Protein AF-A0A538K920-F1 (afdb_monomer_lite)

Foldseek 3Di:
DPPVCPPCVPVVVVVVCCCVVVVVVVQVVLLVVLVVLVCVLLVVPPPVVVVVVVCCQQAPWDQDPPRDIDGHNPDDPPDWPCVPDPDPADALLDQDAPAAGSCQVVVCVPVVDGAHCDNPRNPPDHPDDGPDPDRDDHHHPAWDDRPNDTDSHDDRDGHDD

Radius of gyration: 25.58 Å; chains: 1; bounding box: 61×37×79 Å

Sequence (161 aa):
MAAGNRGLPSLSRVLRAAPSALKPAYPASRELIPFMQLLGLYRSSAVIGTLTNVGAVLNGKMVGPQGKIIGRAGGAAYLSNESIAGFVKKLPTNRSNAYPKADALDDIKRGGFLKSYDCRHTGNRALVPPIGSGVPPCVVQGPWEFNGVTAYYPRLQLAPP

Secondary structure (DSSP, 8-state):
--HHHHH-HHHHHHHHHHHHHHHHHHHHHHHHHHHHHHHHHTIIIIIIHHHHHHHHHHH-EEE-GGG-EEE---------GGGTS--SS--TT----SS--TTHHHHHHHHSSPPBS--GGGGS--SSPPPSS-PPP--B---EEETTEEESS----PPP-

pLDDT: mean 79.67, std 10.55, range [49.75, 93.5]

Structure (mmCIF, N/CA/C/O backbone):
data_AF-A0A538K920-F1
#
_entry.id   AF-A0A538K920-F1
#
loop_
_atom_site.group_PDB
_atom_site.id
_atom_site.type_symbol
_atom_site.label_atom_id
_atom_site.label_alt_id
_atom_site.label_comp_id
_atom_site.label_asym_id
_atom_site.label_entity_id
_atom_site.label_seq_id
_atom_site.pdbx_PDB_ins_code
_atom_site.Cartn_x
_atom_site.Cartn_y
_atom_site.Cartn_z
_atom_site.occupancy
_atom_site.B_iso_or_equiv
_atom_site.auth_seq_id
_atom_site.auth_comp_id
_atom_site.auth_asym_id
_atom_site.auth_atom_id
_atom_site.pdbx_PDB_model_num
ATOM 1 N N . MET A 1 1 ? -24.053 -5.314 51.164 1.00 49.75 1 MET A N 1
ATOM 2 C CA . MET A 1 1 ? -23.557 -4.333 50.164 1.00 49.75 1 MET A CA 1
ATOM 3 C C . MET A 1 1 ? -23.659 -2.863 50.635 1.00 49.75 1 MET A C 1
ATOM 5 O O . MET A 1 1 ? -23.874 -1.980 49.818 1.00 49.75 1 MET A O 1
ATOM 9 N N . ALA A 1 2 ? -23.480 -2.547 51.928 1.00 54.38 2 ALA A N 1
ATOM 10 C CA . ALA A 1 2 ? -23.701 -1.178 52.438 1.00 54.38 2 ALA A CA 1
ATOM 11 C C . ALA A 1 2 ? -22.416 -0.337 52.625 1.00 54.38 2 ALA A C 1
A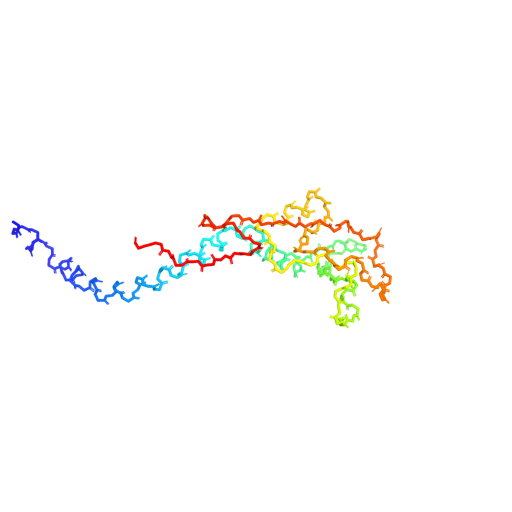TOM 13 O O . ALA A 1 2 ? -22.484 0.890 52.596 1.00 54.38 2 ALA A O 1
ATOM 14 N N . ALA A 1 3 ? -21.246 -0.972 52.776 1.00 49.78 3 ALA A N 1
ATOM 15 C CA . ALA A 1 3 ? -19.988 -0.275 53.070 1.00 49.78 3 ALA A CA 1
ATOM 16 C C . ALA A 1 3 ? -19.425 0.512 51.866 1.00 49.78 3 ALA A C 1
ATOM 18 O O . ALA A 1 3 ? -18.984 1.649 52.023 1.00 49.78 3 ALA A O 1
ATOM 19 N N . GLY A 1 4 ? -19.528 -0.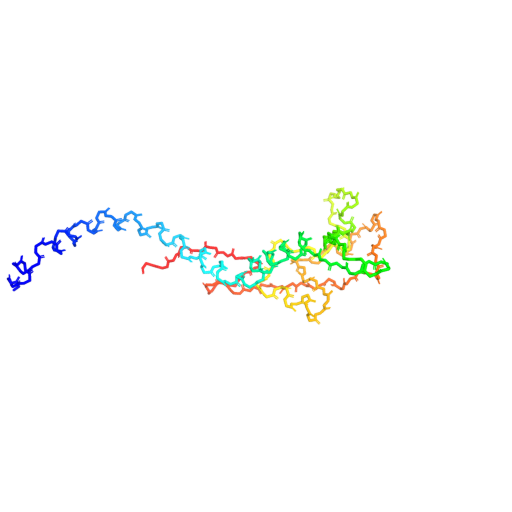032 50.647 1.00 55.22 4 GLY A N 1
ATOM 20 C CA . GLY A 1 4 ? -19.052 0.638 49.426 1.00 55.22 4 GLY A CA 1
ATOM 21 C C . GLY A 1 4 ? -19.835 1.906 49.056 1.00 55.22 4 GLY A C 1
ATOM 22 O O . GLY A 1 4 ? -19.256 2.857 48.539 1.00 55.22 4 GLY A O 1
ATOM 23 N N . ASN A 1 5 ? -21.130 1.971 49.390 1.00 56.94 5 ASN A N 1
ATOM 24 C CA . ASN A 1 5 ? -21.976 3.135 49.094 1.00 56.94 5 ASN A CA 1
ATOM 25 C C . ASN A 1 5 ? -21.708 4.341 50.009 1.00 56.94 5 ASN A C 1
ATOM 27 O O . ASN A 1 5 ? -21.977 5.469 49.600 1.00 56.94 5 ASN A O 1
ATOM 31 N N . ARG A 1 6 ? -21.184 4.126 51.226 1.00 58.94 6 ARG A N 1
ATOM 32 C CA . ARG A 1 6 ? -20.867 5.209 52.177 1.00 58.94 6 ARG A CA 1
ATOM 33 C C . ARG A 1 6 ? -19.414 5.681 52.104 1.00 58.94 6 ARG A C 1
ATOM 35 O O . ARG A 1 6 ? -19.172 6.853 52.354 1.00 58.94 6 ARG A O 1
ATOM 42 N N . GLY A 1 7 ? -18.470 4.810 51.740 1.00 60.41 7 GLY A N 1
ATOM 43 C CA . GLY A 1 7 ? -17.040 5.150 51.732 1.00 60.41 7 GLY A CA 1
ATOM 44 C C . GLY A 1 7 ? -16.575 5.997 50.541 1.00 60.41 7 GLY A C 1
ATOM 45 O O . GLY A 1 7 ? -15.593 6.721 50.665 1.00 60.41 7 GLY A O 1
ATOM 46 N N . LEU A 1 8 ? -17.257 5.926 49.388 1.00 59.09 8 LEU A N 1
ATOM 47 C CA . LEU A 1 8 ? -16.803 6.557 48.135 1.00 59.09 8 LEU A CA 1
ATOM 48 C C . LEU A 1 8 ? -17.969 7.161 47.309 1.00 59.09 8 LEU A C 1
ATOM 50 O O . LEU A 1 8 ? -18.231 6.741 46.176 1.00 59.09 8 LEU A O 1
ATOM 54 N N . PRO A 1 9 ? -18.697 8.168 47.832 1.00 62.09 9 PRO A N 1
ATOM 55 C CA . PRO A 1 9 ? -19.838 8.787 47.142 1.00 62.09 9 PRO A CA 1
ATOM 56 C C . PRO A 1 9 ? -19.460 9.563 45.864 1.00 62.09 9 PRO A C 1
ATOM 58 O O . PRO A 1 9 ? -20.321 9.857 45.032 1.00 62.09 9 PRO A O 1
ATOM 61 N N . SER A 1 10 ? -18.188 9.924 45.689 1.00 62.09 10 SER A N 1
ATOM 62 C CA . SER A 1 10 ? -17.658 10.491 44.442 1.00 62.09 10 SER A CA 1
ATOM 63 C C . SER A 1 10 ? -17.515 9.419 43.361 1.00 62.09 10 SER A C 1
ATOM 65 O O . SER A 1 10 ? -17.985 9.610 42.242 1.00 62.09 10 SER A O 1
ATOM 67 N N . LEU A 1 11 ? -16.969 8.252 43.710 1.00 68.62 11 LEU A N 1
ATOM 68 C CA . LEU A 1 11 ? -16.807 7.129 42.789 1.00 68.62 11 LEU A CA 1
ATOM 69 C C . LEU A 1 11 ? -18.167 6.578 42.335 1.00 68.62 11 LEU A C 1
ATOM 71 O O . LEU A 1 11 ? -18.349 6.280 41.161 1.00 68.62 11 LEU A O 1
ATOM 75 N N . SER A 1 12 ? -19.164 6.531 43.228 1.00 72.75 12 SER A N 1
ATOM 76 C CA . SER A 1 12 ? -20.528 6.110 42.867 1.00 72.75 12 SER A CA 1
ATOM 77 C C . SER A 1 12 ? -21.266 7.113 41.972 1.00 72.75 12 SER A C 1
ATOM 79 O O . SER A 1 12 ? -22.190 6.720 41.258 1.00 72.75 12 SER A O 1
ATOM 81 N N . ARG A 1 13 ? -20.880 8.399 41.983 1.00 72.31 13 ARG A N 1
ATOM 82 C CA . ARG A 1 13 ? -21.355 9.405 41.018 1.00 72.31 13 ARG A CA 1
ATOM 83 C C . ARG A 1 13 ? -20.676 9.239 39.662 1.00 72.31 13 ARG A C 1
ATOM 85 O O . ARG A 1 13 ? -21.370 9.238 38.653 1.00 72.31 13 ARG A O 1
ATOM 92 N N . VAL A 1 14 ? -19.361 9.014 39.642 1.00 74.31 14 VAL A N 1
ATOM 93 C CA . VAL A 1 14 ? -18.607 8.730 38.409 1.00 74.31 14 VAL A CA 1
ATOM 94 C C . VAL A 1 14 ? -19.120 7.454 37.741 1.00 74.31 14 VAL A C 1
ATOM 96 O O . VAL A 1 14 ? -19.450 7.477 36.562 1.00 74.31 14 VAL A O 1
ATOM 99 N N . LEU A 1 15 ? -19.294 6.366 38.495 1.00 79.25 15 LEU A N 1
ATOM 100 C CA . LEU A 1 15 ? -19.829 5.103 37.978 1.00 79.25 15 LEU A CA 1
ATOM 101 C C . LEU A 1 15 ? -21.287 5.215 37.509 1.00 79.25 15 LEU A C 1
ATOM 103 O O . LEU A 1 15 ? -21.667 4.531 36.567 1.00 79.25 15 LEU A O 1
ATOM 107 N N . ARG A 1 16 ? -22.103 6.092 38.114 1.00 78.25 16 ARG A N 1
ATOM 108 C CA . ARG A 1 16 ? -23.467 6.381 37.630 1.00 78.25 16 ARG A CA 1
ATOM 109 C C . ARG A 1 16 ? -23.492 7.235 36.364 1.00 78.25 16 ARG A C 1
ATOM 111 O O . ARG A 1 16 ? -24.408 7.073 35.567 1.00 78.25 16 ARG A O 1
ATOM 118 N N . ALA A 1 17 ? -22.515 8.120 36.179 1.00 77.56 17 ALA A N 1
ATOM 119 C CA . ALA A 1 17 ? -22.372 8.953 34.982 1.00 77.56 17 ALA A CA 1
ATOM 120 C C . ALA A 1 17 ? -21.620 8.242 33.838 1.00 77.56 17 ALA A C 1
ATOM 122 O O . ALA A 1 17 ? -21.725 8.633 32.675 1.00 77.56 17 ALA A O 1
ATOM 123 N N . ALA A 1 18 ? -20.880 7.175 34.143 1.00 75.62 18 ALA A N 1
ATOM 124 C CA . ALA A 1 18 ? -20.112 6.414 33.166 1.00 75.62 18 ALA A CA 1
ATOM 125 C C . ALA A 1 18 ? -20.965 5.857 32.006 1.00 75.62 18 ALA A C 1
ATOM 127 O O . ALA A 1 18 ? -20.545 6.011 30.863 1.00 75.62 18 ALA A O 1
ATOM 128 N N . PRO A 1 19 ? -22.175 5.293 32.206 1.00 76.12 19 PRO A N 1
ATOM 129 C CA . PRO A 1 19 ? -22.980 4.772 31.105 1.00 76.12 19 PRO A CA 1
ATOM 130 C C . PRO A 1 19 ? -23.388 5.850 30.098 1.00 76.12 19 PRO A C 1
ATOM 132 O O . PRO A 1 19 ? -23.405 5.568 28.907 1.00 76.12 19 PRO A O 1
ATOM 135 N N . SER A 1 20 ? -23.701 7.076 30.532 1.00 76.19 20 SER A N 1
ATOM 136 C CA . SER A 1 20 ? -24.104 8.154 29.615 1.00 76.19 20 SER A CA 1
ATOM 137 C C . SER A 1 20 ? -22.945 8.678 28.769 1.00 76.19 20 SER A C 1
ATOM 139 O O . SER A 1 20 ? -23.168 9.079 27.633 1.00 76.19 20 SER A O 1
ATOM 141 N N . ALA A 1 21 ? -21.718 8.636 29.293 1.00 74.38 21 ALA A N 1
ATOM 142 C CA . ALA A 1 21 ? -20.521 9.027 28.550 1.00 74.38 21 ALA A CA 1
ATOM 143 C C . ALA A 1 21 ? -19.971 7.884 27.673 1.00 74.38 21 ALA A C 1
ATOM 145 O O . ALA A 1 21 ? -19.551 8.112 26.542 1.00 74.38 21 ALA A O 1
ATOM 146 N N . LEU A 1 22 ? -20.004 6.642 28.167 1.00 77.50 22 LEU A N 1
ATOM 147 C CA . LEU A 1 22 ? -19.408 5.484 27.493 1.00 77.50 22 LEU A CA 1
ATOM 148 C C . LEU A 1 22 ? -20.316 4.867 26.425 1.00 77.50 22 LEU A C 1
ATOM 150 O O . LEU A 1 22 ? -19.803 4.390 25.417 1.00 77.50 22 LEU A O 1
ATOM 154 N N . LYS A 1 23 ? -21.647 4.899 26.591 1.00 80.44 23 LYS A N 1
ATOM 155 C CA . LYS A 1 23 ? -22.591 4.380 25.581 1.00 80.44 23 LYS A CA 1
ATOM 156 C C . LYS A 1 23 ? -22.395 4.998 24.187 1.00 80.44 23 LYS A C 1
ATOM 158 O O . LYS A 1 23 ? -22.347 4.225 23.235 1.00 80.44 23 LYS A O 1
ATOM 163 N N . PRO A 1 24 ? -22.257 6.330 24.029 1.00 80.94 24 PRO A N 1
ATOM 164 C CA . PRO A 1 24 ? -21.984 6.926 22.720 1.00 80.94 24 PRO A CA 1
ATOM 165 C C . PRO A 1 24 ? -20.513 6.806 22.289 1.00 80.94 24 PRO A C 1
ATOM 167 O O . PRO A 1 24 ? -20.237 6.750 21.096 1.00 80.94 24 PRO A O 1
ATOM 170 N N . ALA A 1 25 ? -19.562 6.724 23.226 1.00 82.06 25 ALA A N 1
ATOM 171 C CA . ALA A 1 25 ? -18.139 6.567 22.899 1.00 82.06 25 ALA A CA 1
ATOM 172 C C . ALA A 1 25 ? -17.782 5.154 22.399 1.00 82.06 25 ALA A C 1
ATOM 174 O O . ALA A 1 25 ? -16.824 4.977 21.645 1.00 82.06 25 ALA A O 1
ATOM 175 N N . TYR A 1 26 ? -18.549 4.145 22.813 1.00 84.44 26 TYR A N 1
ATOM 176 C CA . TYR A 1 26 ? -18.348 2.749 22.442 1.00 84.44 26 TYR A CA 1
ATOM 177 C C . TYR A 1 26 ? -18.418 2.483 20.924 1.00 84.44 26 TYR A C 1
ATOM 179 O O . TYR A 1 26 ? -17.452 1.921 20.404 1.00 84.44 26 TYR A O 1
ATOM 187 N N . PRO A 1 27 ? -19.458 2.899 20.165 1.00 84.81 27 PRO A N 1
ATOM 188 C CA . PRO A 1 27 ? -19.473 2.710 18.712 1.00 84.81 27 PRO A CA 1
ATOM 189 C C . PRO A 1 27 ? -18.307 3.430 18.019 1.00 84.81 27 PRO A C 1
ATOM 191 O O . PRO A 1 27 ? -17.644 2.830 17.179 1.00 84.81 27 PRO A O 1
ATOM 194 N N . ALA A 1 28 ? -17.976 4.654 18.444 1.00 85.00 28 ALA A N 1
ATOM 195 C CA . ALA A 1 28 ? -16.841 5.395 17.892 1.00 85.00 28 ALA A CA 1
ATOM 196 C C . ALA A 1 28 ? -15.502 4.678 18.143 1.00 85.00 28 ALA A C 1
ATOM 198 O O . ALA A 1 28 ? -14.644 4.603 17.267 1.00 85.00 28 ALA A O 1
ATOM 199 N N . SER A 1 29 ? -15.333 4.084 19.326 1.00 84.69 29 SER A N 1
ATOM 200 C CA . SER A 1 29 ? -14.138 3.304 19.660 1.00 84.69 29 SER A CA 1
ATOM 201 C C . SER A 1 29 ? -14.033 2.038 18.806 1.00 84.69 29 SER A C 1
ATOM 203 O O . SER A 1 29 ? -12.944 1.699 18.350 1.00 84.69 29 SER A O 1
ATOM 205 N N . ARG A 1 30 ? -15.155 1.367 18.518 1.00 90.06 30 ARG A N 1
ATOM 206 C CA . ARG A 1 30 ? -15.184 0.167 17.664 1.00 90.06 30 ARG A CA 1
ATOM 207 C C . ARG A 1 30 ? -14.796 0.437 16.213 1.00 90.06 30 ARG A C 1
ATOM 209 O O . ARG A 1 30 ? -14.263 -0.461 15.563 1.00 90.06 30 ARG A O 1
ATOM 216 N N . GLU A 1 31 ? -15.035 1.647 15.722 1.00 87.94 31 GLU A N 1
ATOM 217 C CA . GLU A 1 31 ? -14.563 2.102 14.409 1.00 87.94 31 GLU A CA 1
ATOM 218 C C . GLU A 1 31 ? -13.096 2.548 14.444 1.00 87.94 31 GLU A C 1
ATOM 220 O O . GLU A 1 31 ? -12.342 2.297 13.502 1.00 87.94 31 GLU A O 1
ATOM 225 N N . LEU A 1 32 ? -12.660 3.167 15.544 1.00 89.00 32 LEU A N 1
ATOM 226 C CA . LEU A 1 32 ? -11.302 3.693 15.676 1.00 89.00 32 LEU A CA 1
ATOM 227 C C . LEU A 1 32 ? -10.246 2.596 15.891 1.00 89.00 32 LEU A C 1
ATOM 229 O O . LEU A 1 32 ? -9.130 2.717 15.389 1.00 89.00 32 LEU A O 1
ATOM 233 N N . ILE A 1 33 ? -10.578 1.517 16.606 1.00 90.00 33 ILE A N 1
ATOM 234 C CA . ILE A 1 33 ? -9.662 0.393 16.875 1.00 90.00 33 ILE A CA 1
ATOM 235 C C . ILE A 1 33 ? -9.010 -0.169 15.594 1.00 90.00 33 ILE A C 1
ATOM 237 O O . ILE A 1 33 ? -7.777 -0.170 15.532 1.00 90.00 33 ILE A O 1
ATOM 241 N N . PRO A 1 34 ? -9.758 -0.615 14.562 1.00 89.44 34 PRO A N 1
ATOM 242 C CA . PRO A 1 34 ? -9.155 -1.179 13.353 1.00 89.44 34 PRO A CA 1
ATOM 243 C C . PRO A 1 34 ? -8.315 -0.146 12.590 1.00 89.44 34 PRO A C 1
ATOM 245 O O . PRO A 1 34 ? -7.292 -0.494 12.005 1.00 89.44 34 PRO A O 1
ATOM 248 N N . PHE A 1 35 ? -8.683 1.136 12.638 1.00 88.25 35 PHE A N 1
ATOM 249 C CA . PHE A 1 35 ? -7.880 2.201 12.042 1.00 88.25 35 PHE A CA 1
ATOM 250 C C . PHE A 1 35 ? -6.526 2.360 12.749 1.00 88.25 35 PHE A C 1
ATOM 252 O O . PHE A 1 35 ? -5.482 2.397 12.099 1.00 88.25 35 PHE A O 1
ATOM 259 N N . MET A 1 36 ? -6.522 2.381 14.084 1.00 88.94 36 MET A N 1
ATOM 260 C CA . MET A 1 36 ? -5.292 2.472 14.877 1.00 88.94 36 MET A CA 1
ATOM 261 C C . MET A 1 36 ? -4.409 1.228 14.724 1.00 88.94 36 MET A C 1
ATOM 263 O O . MET A 1 36 ? -3.187 1.351 14.657 1.00 88.94 36 MET A O 1
ATOM 267 N N . GLN A 1 37 ? -5.008 0.039 14.612 1.00 88.88 37 GLN A N 1
ATOM 268 C CA . GLN A 1 37 ? -4.288 -1.202 14.306 1.00 88.88 37 GLN A CA 1
ATOM 269 C C . GLN A 1 37 ? -3.620 -1.139 12.930 1.00 88.88 37 GLN A C 1
ATOM 271 O O . GLN A 1 37 ? -2.448 -1.494 12.799 1.00 88.88 37 GLN A O 1
ATOM 276 N N . LEU A 1 38 ? -4.328 -0.627 11.917 1.00 87.81 38 LEU A N 1
ATOM 277 C CA . LEU A 1 38 ? -3.769 -0.438 10.583 1.00 87.81 38 LEU A CA 1
ATOM 278 C C . LEU A 1 38 ? -2.600 0.556 10.606 1.00 87.81 38 LEU A C 1
ATOM 280 O O . LEU A 1 38 ? -1.529 0.256 10.085 1.00 87.81 38 LEU A O 1
ATOM 284 N N . LEU A 1 39 ? -2.760 1.709 11.262 1.00 86.25 39 LEU A N 1
ATOM 285 C CA . LEU A 1 39 ? -1.672 2.679 11.429 1.00 86.25 39 LEU A CA 1
ATOM 286 C C . LEU A 1 39 ? -0.465 2.080 12.161 1.00 86.25 39 LEU A C 1
ATOM 288 O O . LEU A 1 39 ? 0.674 2.379 11.807 1.00 86.25 39 LEU A O 1
ATOM 292 N N . GLY A 1 40 ? -0.705 1.213 13.147 1.00 85.50 40 GLY A N 1
ATOM 293 C CA . GLY A 1 40 ? 0.340 0.470 13.844 1.00 85.50 40 GLY A CA 1
ATOM 294 C C . GLY A 1 40 ? 1.187 -0.385 12.899 1.00 85.50 40 GLY A C 1
ATOM 295 O O . GLY A 1 40 ? 2.412 -0.371 13.009 1.00 85.50 40 GLY A O 1
ATOM 296 N N . LEU A 1 41 ? 0.557 -1.055 11.929 1.00 85.50 41 LEU A N 1
ATOM 297 C CA . LEU A 1 41 ? 1.255 -1.866 10.924 1.00 85.50 41 LEU A CA 1
ATOM 298 C C . LEU A 1 41 ? 2.093 -1.013 9.962 1.00 85.50 41 LEU A C 1
ATOM 300 O O . LEU A 1 41 ? 3.225 -1.371 9.653 1.00 85.50 41 LEU A O 1
ATOM 304 N N . TYR A 1 42 ? 1.580 0.141 9.530 1.00 83.50 42 TYR A N 1
ATOM 305 C CA . TYR A 1 42 ? 2.285 1.055 8.616 1.00 83.50 42 TYR A CA 1
ATOM 306 C C . TYR A 1 42 ? 3.239 2.036 9.315 1.00 83.50 42 TYR A C 1
ATOM 308 O O . TYR A 1 42 ? 3.826 2.908 8.665 1.00 83.50 42 TYR A O 1
ATOM 316 N N . ARG A 1 43 ? 3.409 1.928 10.639 1.00 79.50 43 ARG A N 1
ATOM 317 C CA . ARG A 1 43 ? 4.173 2.890 11.443 1.00 79.50 43 ARG A CA 1
ATOM 318 C C . ARG A 1 43 ? 5.601 3.068 10.932 1.00 79.50 43 ARG A C 1
ATOM 320 O O . ARG A 1 43 ? 6.058 4.199 10.790 1.00 79.50 43 ARG A O 1
ATOM 327 N N . SER A 1 44 ? 6.308 1.970 10.682 1.00 70.94 44 SER A N 1
ATOM 328 C CA . SER A 1 44 ? 7.704 1.998 10.234 1.00 70.94 44 SER A CA 1
ATOM 329 C C . SER A 1 44 ? 7.828 2.485 8.793 1.00 70.94 44 SER A C 1
ATOM 331 O O . SER A 1 44 ? 8.636 3.368 8.510 1.00 70.94 44 SER A O 1
ATOM 333 N N . SER A 1 45 ? 7.011 1.932 7.896 1.00 67.19 45 SER A N 1
ATOM 334 C CA . SER A 1 45 ? 7.152 2.126 6.458 1.00 67.19 45 SER A CA 1
ATOM 335 C C . SER A 1 45 ? 6.571 3.453 5.972 1.00 67.19 45 SER A C 1
ATOM 337 O O . SER A 1 45 ? 7.283 4.240 5.353 1.00 67.19 45 SER A O 1
ATOM 339 N N . ALA A 1 46 ? 5.306 3.747 6.273 1.00 68.38 46 ALA A N 1
ATOM 340 C CA . ALA A 1 46 ? 4.636 4.931 5.739 1.00 68.38 46 ALA A CA 1
ATOM 341 C C . ALA A 1 46 ? 4.842 6.176 6.607 1.00 68.38 46 ALA A C 1
ATOM 343 O O . ALA A 1 46 ? 5.083 7.258 6.078 1.00 68.38 46 ALA A O 1
ATOM 344 N N . VAL A 1 47 ? 4.747 6.045 7.933 1.00 67.44 47 VAL A N 1
ATOM 345 C CA . VAL A 1 47 ? 4.728 7.214 8.831 1.00 67.44 47 VAL A CA 1
ATOM 346 C C . VAL A 1 47 ? 6.142 7.665 9.171 1.00 67.44 47 VAL A C 1
ATOM 348 O O . VAL A 1 47 ? 6.521 8.795 8.871 1.00 67.44 47 VAL A O 1
ATOM 351 N N . ILE A 1 48 ? 6.947 6.780 9.762 1.00 67.31 48 ILE A N 1
ATOM 352 C CA . ILE A 1 48 ? 8.312 7.123 10.166 1.00 67.31 48 ILE A CA 1
ATOM 353 C C . ILE A 1 48 ? 9.178 7.359 8.927 1.00 67.31 48 ILE A C 1
ATOM 355 O O . ILE A 1 48 ? 9.802 8.410 8.836 1.00 67.31 48 ILE A O 1
ATOM 359 N N . GLY A 1 49 ? 9.175 6.437 7.956 1.00 61.47 49 GLY A N 1
ATOM 360 C CA . GLY A 1 49 ? 10.004 6.549 6.750 1.00 61.47 49 GLY A CA 1
ATOM 361 C C . GLY A 1 49 ? 9.758 7.822 5.932 1.00 61.47 49 GLY A C 1
ATOM 362 O O . GLY A 1 49 ? 10.706 8.450 5.465 1.00 61.47 49 GLY A O 1
ATOM 363 N N . THR A 1 50 ? 8.503 8.254 5.783 1.00 65.25 50 THR A N 1
ATOM 364 C CA . THR A 1 50 ? 8.198 9.485 5.034 1.00 65.25 50 THR A CA 1
ATOM 365 C C . THR A 1 50 ? 8.622 10.731 5.811 1.00 65.25 50 THR A C 1
ATOM 367 O O . THR A 1 50 ? 9.258 11.619 5.247 1.00 65.25 50 THR A O 1
ATOM 370 N N . LEU A 1 51 ? 8.323 10.796 7.114 1.00 66.62 51 LEU A N 1
ATOM 371 C CA . LEU A 1 51 ? 8.631 11.968 7.938 1.00 66.62 51 LEU A CA 1
ATOM 372 C C . LEU A 1 51 ? 10.139 12.170 8.139 1.00 66.62 51 LEU A C 1
ATOM 374 O O . LEU A 1 51 ? 10.615 13.306 8.093 1.00 66.62 51 LEU A O 1
ATOM 378 N N . THR A 1 52 ? 10.911 11.093 8.311 1.00 64.81 52 THR A N 1
ATOM 379 C CA . THR A 1 52 ? 12.376 11.186 8.427 1.00 64.81 52 THR A CA 1
ATOM 380 C C . THR A 1 52 ? 13.017 11.669 7.127 1.00 64.81 52 THR A C 1
ATOM 382 O O . THR A 1 52 ? 13.941 12.486 7.166 1.00 64.81 52 THR A O 1
ATOM 385 N N . ASN A 1 53 ? 12.488 11.246 5.975 1.00 65.75 53 ASN A N 1
ATOM 386 C CA . ASN A 1 53 ? 12.968 11.697 4.672 1.00 65.75 53 ASN A CA 1
ATOM 387 C C . ASN A 1 53 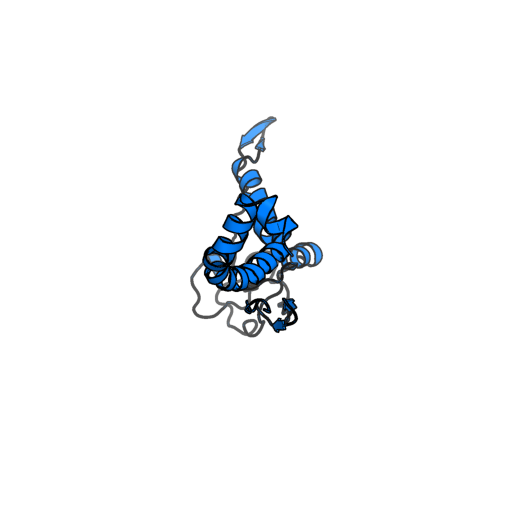? 12.726 13.194 4.441 1.00 65.75 53 ASN A C 1
ATOM 389 O O . ASN A 1 53 ? 13.599 13.857 3.890 1.00 65.75 53 ASN A O 1
ATOM 393 N N . VAL A 1 54 ? 11.608 13.766 4.904 1.00 68.75 54 VAL A N 1
ATOM 394 C CA . VAL A 1 54 ? 11.357 15.216 4.770 1.00 68.75 54 VAL A CA 1
ATOM 395 C C . VAL A 1 54 ? 12.436 16.035 5.484 1.00 68.75 54 VAL A C 1
ATOM 397 O O . VAL A 1 54 ? 13.003 16.958 4.898 1.00 68.75 54 VAL A O 1
ATOM 400 N N . GLY A 1 55 ? 12.779 15.670 6.723 1.00 66.25 55 GLY A N 1
ATOM 401 C CA . GLY A 1 55 ? 13.838 16.346 7.478 1.00 66.25 55 GLY A CA 1
ATOM 402 C C . GLY A 1 55 ? 15.202 16.261 6.786 1.00 66.25 55 GLY A C 1
ATOM 403 O O . GLY A 1 55 ? 15.904 17.272 6.688 1.00 66.25 55 GLY A O 1
ATOM 404 N N . ALA A 1 56 ? 15.542 15.082 6.257 1.00 67.31 56 ALA A N 1
ATOM 405 C CA . ALA A 1 56 ? 16.780 14.847 5.516 1.00 67.31 56 ALA A CA 1
ATOM 406 C C . ALA A 1 56 ? 16.842 15.623 4.187 1.00 67.31 56 ALA A C 1
ATOM 408 O O . ALA A 1 56 ? 17.902 16.122 3.814 1.00 67.31 56 ALA A O 1
ATOM 409 N N . VAL A 1 57 ? 15.713 15.760 3.487 1.00 68.88 57 VAL A N 1
ATOM 410 C CA . VAL A 1 57 ? 15.614 16.503 2.222 1.00 68.88 57 VAL A CA 1
ATOM 411 C C . VAL A 1 57 ? 15.768 18.008 2.436 1.00 68.88 57 VAL A C 1
ATOM 413 O O . VAL A 1 57 ? 16.465 18.652 1.653 1.00 68.88 57 VAL A O 1
ATOM 416 N N . LEU A 1 58 ? 15.141 18.561 3.480 1.00 72.81 58 LEU A N 1
ATOM 417 C CA . LEU A 1 58 ? 15.145 20.003 3.755 1.00 72.81 58 LEU A CA 1
ATOM 418 C C . LEU A 1 58 ? 16.453 20.496 4.386 1.00 72.81 58 LEU A C 1
ATOM 420 O O . LEU A 1 58 ? 16.869 21.620 4.125 1.00 72.81 58 LEU A O 1
ATOM 424 N N . ASN A 1 59 ? 17.106 19.667 5.206 1.00 73.19 59 ASN A N 1
ATOM 425 C CA . ASN A 1 59 ? 18.308 20.053 5.956 1.00 73.19 59 ASN A CA 1
ATOM 426 C C . ASN A 1 59 ? 19.588 19.376 5.451 1.00 73.19 59 ASN A C 1
ATOM 428 O O . ASN A 1 59 ? 20.623 19.440 6.121 1.00 73.19 59 ASN A O 1
ATOM 432 N N . GLY A 1 60 ? 19.534 18.712 4.293 1.00 70.56 60 GLY A N 1
ATOM 433 C CA . GLY A 1 60 ? 20.692 18.058 3.700 1.00 70.56 60 GLY A CA 1
ATOM 434 C C . GLY A 1 60 ? 21.836 19.053 3.512 1.00 70.56 60 GLY A C 1
ATOM 435 O O . GLY A 1 60 ? 21.654 20.132 2.954 1.00 70.56 60 GLY A O 1
ATOM 436 N N . LYS A 1 61 ? 23.036 18.705 3.977 1.00 79.25 61 LYS A N 1
ATOM 437 C CA . LYS A 1 61 ? 24.268 19.461 3.722 1.00 79.25 61 LYS A CA 1
ATOM 438 C C . LYS A 1 61 ? 25.219 18.570 2.943 1.00 79.25 61 LYS A C 1
ATOM 440 O O . LYS A 1 61 ? 25.332 17.383 3.238 1.00 79.25 61 LYS A O 1
ATOM 445 N N . MET A 1 62 ? 25.895 19.127 1.950 1.00 76.19 62 MET A N 1
ATOM 446 C CA . MET A 1 62 ? 26.949 18.427 1.224 1.00 76.19 62 MET A CA 1
ATOM 447 C C . MET A 1 62 ? 28.195 19.296 1.133 1.00 76.19 62 MET A C 1
ATOM 449 O O . MET A 1 62 ? 28.112 20.525 1.123 1.00 76.19 62 MET A O 1
ATOM 453 N N . VAL A 1 63 ? 29.352 18.643 1.082 1.00 79.62 63 VAL A N 1
ATOM 454 C CA . VAL A 1 63 ? 30.621 19.314 0.811 1.00 79.62 63 VAL A CA 1
ATOM 455 C C . VAL A 1 63 ? 30.667 19.577 -0.689 1.00 79.62 63 VAL A C 1
ATOM 457 O O . VAL A 1 63 ? 30.752 18.648 -1.490 1.00 79.62 63 VAL A O 1
ATOM 460 N N . GLY A 1 64 ? 30.510 20.842 -1.065 1.00 74.56 64 GLY A N 1
ATOM 461 C CA . GLY A 1 64 ? 30.637 21.289 -2.441 1.00 74.56 64 GLY A CA 1
ATOM 462 C C . GLY A 1 64 ? 32.103 21.368 -2.880 1.00 74.56 64 GLY A C 1
ATOM 463 O O . GLY A 1 64 ? 33.019 21.154 -2.077 1.00 74.56 64 GLY A O 1
ATOM 464 N N . PRO A 1 65 ? 32.349 21.711 -4.154 1.00 68.00 65 PRO A N 1
ATOM 465 C CA . PRO A 1 65 ? 33.694 21.994 -4.641 1.00 68.00 65 PRO A CA 1
ATOM 466 C C . PRO A 1 65 ? 34.393 23.017 -3.729 1.00 68.00 65 PRO A C 1
ATOM 468 O O . PRO A 1 65 ? 33.759 23.972 -3.282 1.00 68.00 65 PRO A O 1
ATOM 471 N N . GLN A 1 66 ? 35.686 22.816 -3.449 1.00 77.31 66 GLN A N 1
ATOM 472 C CA . GLN A 1 66 ? 36.509 23.663 -2.560 1.00 77.31 66 GLN A CA 1
ATOM 473 C C . GLN A 1 66 ? 36.162 23.588 -1.055 1.00 77.31 66 GLN A C 1
ATOM 475 O O . GLN A 1 66 ? 36.530 24.475 -0.291 1.00 77.31 66 GLN A O 1
ATOM 480 N N . GLY A 1 67 ? 35.469 22.538 -0.595 1.00 79.94 67 GLY A N 1
ATOM 481 C CA . GLY A 1 67 ? 35.261 22.295 0.842 1.00 79.94 67 GLY A CA 1
ATOM 482 C C . GLY A 1 67 ? 34.146 23.129 1.483 1.00 79.94 67 GLY A C 1
ATOM 483 O O . GLY A 1 67 ? 33.917 23.042 2.689 1.00 79.94 67 GLY A O 1
ATOM 484 N N . LYS A 1 68 ? 33.414 23.924 0.694 1.00 81.81 68 LYS A N 1
ATOM 485 C CA . LYS A 1 68 ? 32.302 24.740 1.188 1.00 81.81 68 LYS A CA 1
ATOM 486 C C . LYS A 1 68 ? 31.090 23.860 1.497 1.00 81.81 68 LYS A C 1
ATOM 488 O O . LYS A 1 68 ? 30.620 23.114 0.639 1.00 81.81 68 LYS A O 1
ATOM 493 N N . ILE A 1 69 ? 30.548 23.985 2.706 1.00 78.50 69 ILE A N 1
ATOM 494 C CA . ILE A 1 69 ? 29.275 23.356 3.068 1.00 78.50 69 ILE A CA 1
ATOM 495 C C . ILE A 1 69 ? 28.153 24.084 2.323 1.00 78.50 69 ILE A C 1
ATOM 497 O O . ILE A 1 69 ? 27.909 25.267 2.563 1.00 78.50 69 ILE A O 1
ATOM 501 N N . ILE A 1 70 ? 27.467 23.378 1.430 1.00 79.88 70 ILE A N 1
ATOM 502 C CA . ILE A 1 70 ? 26.299 23.884 0.704 1.00 79.88 70 ILE A CA 1
ATOM 503 C C . ILE A 1 70 ? 25.050 23.091 1.098 1.00 79.88 70 ILE A C 1
ATOM 505 O O . ILE A 1 70 ? 25.120 21.894 1.392 1.00 79.88 70 ILE A O 1
ATOM 509 N N . GLY A 1 71 ? 23.902 23.771 1.127 1.00 72.38 71 GLY A N 1
ATOM 510 C CA . GLY A 1 71 ? 22.606 23.124 1.308 1.00 72.38 71 GLY A CA 1
ATOM 511 C C . GLY A 1 71 ? 22.303 22.227 0.110 1.00 72.38 71 GLY A C 1
ATOM 512 O O . GLY A 1 71 ? 22.296 22.686 -1.030 1.00 72.38 71 GLY A O 1
ATOM 513 N N . ARG A 1 72 ? 22.073 20.943 0.368 1.00 66.88 72 ARG A N 1
ATOM 514 C CA . ARG A 1 72 ? 21.611 19.956 -0.601 1.00 66.88 72 ARG A CA 1
ATOM 515 C C . ARG A 1 72 ? 20.109 19.796 -0.422 1.00 66.88 72 ARG A C 1
ATOM 517 O O . ARG A 1 72 ? 19.677 19.183 0.549 1.00 66.88 72 ARG A O 1
ATOM 524 N N . ALA A 1 73 ? 19.326 20.266 -1.388 1.00 59.41 73 ALA A N 1
ATOM 525 C CA . ALA A 1 73 ? 17.951 19.805 -1.523 1.00 59.41 73 ALA A CA 1
ATOM 526 C C . ALA A 1 73 ? 18.001 18.323 -1.931 1.00 59.41 73 ALA A C 1
ATOM 528 O O . ALA A 1 73 ? 18.317 17.986 -3.070 1.00 59.41 73 ALA A O 1
ATOM 529 N N . GLY A 1 74 ? 17.774 17.422 -0.975 1.00 55.66 74 GLY A N 1
ATOM 530 C CA . GLY A 1 74 ? 17.868 15.970 -1.177 1.00 55.66 74 GLY A CA 1
ATOM 531 C C . GLY A 1 74 ? 16.685 15.353 -1.929 1.00 55.66 74 GLY A C 1
ATOM 532 O O . GLY A 1 74 ? 16.556 14.132 -1.955 1.00 55.66 74 GLY A O 1
ATOM 533 N N . GLY A 1 75 ? 15.794 16.169 -2.493 1.00 54.41 75 GLY A N 1
ATOM 534 C CA . GLY A 1 75 ? 14.599 15.701 -3.179 1.00 54.41 75 GLY A CA 1
ATOM 535 C C . GLY A 1 75 ? 14.964 15.174 -4.556 1.00 54.41 75 GLY A C 1
ATOM 536 O O . GLY A 1 75 ? 15.091 15.949 -5.500 1.00 54.41 75 GLY A O 1
ATOM 537 N N . ALA A 1 76 ? 15.132 13.860 -4.683 1.00 54.06 76 ALA A N 1
ATOM 538 C CA . ALA A 1 76 ? 15.123 13.236 -5.995 1.00 54.06 76 ALA A CA 1
ATOM 539 C C . ALA A 1 76 ? 13.751 13.511 -6.626 1.00 54.06 76 ALA A C 1
ATOM 541 O O . ALA A 1 76 ? 12.729 13.056 -6.109 1.00 54.06 76 ALA A O 1
ATOM 542 N N . ALA A 1 77 ? 13.715 14.281 -7.716 1.00 57.56 77 ALA A N 1
ATOM 543 C CA . ALA A 1 77 ? 12.517 14.360 -8.535 1.00 57.56 77 ALA A CA 1
ATOM 544 C C . ALA A 1 77 ? 12.194 12.933 -8.993 1.00 57.56 77 ALA A C 1
ATOM 546 O O . ALA A 1 77 ? 13.008 12.297 -9.666 1.00 57.56 77 ALA A O 1
ATOM 547 N N . TYR A 1 78 ? 11.044 12.402 -8.573 1.00 65.06 78 TYR A N 1
ATOM 548 C CA . TYR A 1 78 ? 10.594 11.087 -9.011 1.00 65.06 78 TYR A CA 1
ATOM 549 C C . TYR A 1 78 ? 10.218 11.170 -10.492 1.00 65.06 78 TYR A C 1
ATOM 551 O O . TYR A 1 78 ? 9.113 11.569 -10.871 1.00 65.06 78 TYR A O 1
ATOM 559 N N .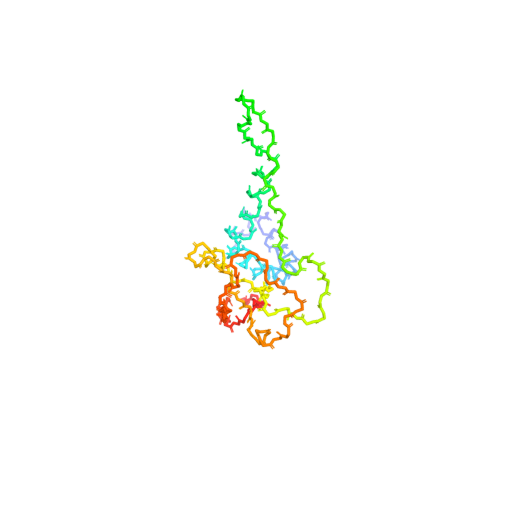 LEU A 1 79 ? 11.185 10.832 -11.338 1.00 69.88 79 LEU A N 1
ATOM 560 C CA . LEU A 1 79 ? 11.002 10.724 -12.772 1.00 69.88 79 LEU A CA 1
ATOM 561 C C . LEU A 1 79 ? 10.665 9.274 -13.099 1.00 69.88 79 LEU A C 1
ATOM 563 O O . LEU A 1 79 ? 11.469 8.365 -12.909 1.00 69.88 79 LEU A O 1
ATOM 567 N N . SER A 1 80 ? 9.450 9.083 -13.586 1.00 78.25 80 SER A N 1
ATOM 568 C CA . SER A 1 80 ? 8.946 7.825 -14.112 1.00 78.25 80 SER A CA 1
ATOM 569 C C . SER A 1 80 ? 8.323 8.079 -15.477 1.00 78.25 80 SER A C 1
ATOM 571 O O . SER A 1 80 ? 8.050 9.225 -15.841 1.00 78.25 80 SER A O 1
ATOM 573 N N . ASN A 1 81 ? 8.067 7.017 -16.235 1.00 85.25 81 ASN A N 1
ATOM 574 C CA . ASN A 1 81 ? 7.328 7.120 -17.489 1.00 85.25 81 ASN A CA 1
ATOM 575 C C . ASN A 1 81 ? 5.944 7.757 -17.282 1.00 85.25 81 ASN A C 1
ATOM 577 O O . ASN A 1 81 ? 5.472 8.507 -18.131 1.00 85.25 81 ASN A O 1
ATOM 581 N N . GLU A 1 82 ? 5.330 7.506 -16.128 1.00 84.00 82 GLU A N 1
ATOM 582 C CA . GLU A 1 82 ? 4.070 8.093 -15.679 1.00 84.00 82 GLU A CA 1
ATOM 583 C C . GLU A 1 82 ? 4.172 9.590 -15.353 1.00 84.00 82 GLU A C 1
ATOM 585 O O . GLU A 1 82 ? 3.148 10.265 -15.300 1.00 84.00 82 GLU A O 1
ATOM 590 N N . SER A 1 83 ? 5.381 10.123 -15.155 1.00 80.31 83 SER A N 1
ATOM 591 C CA . SER A 1 83 ? 5.616 11.545 -14.879 1.00 80.31 83 SER A CA 1
ATOM 592 C C . SER A 1 83 ? 5.647 12.408 -16.154 1.00 80.31 83 SER A C 1
ATOM 594 O O . SER A 1 83 ? 5.617 13.629 -16.049 1.00 80.31 83 SER A O 1
ATOM 596 N N . ILE A 1 84 ? 5.737 11.804 -17.349 1.00 83.56 84 ILE A N 1
ATOM 597 C CA . ILE A 1 84 ? 5.898 12.526 -18.630 1.00 83.56 84 ILE A CA 1
ATOM 598 C C . ILE A 1 84 ? 4.562 13.094 -19.131 1.00 83.56 84 ILE A C 1
ATOM 600 O O . ILE A 1 84 ? 4.511 14.203 -19.657 1.00 83.56 84 ILE A O 1
ATOM 604 N N . ALA A 1 85 ? 3.484 12.318 -19.005 1.00 83.12 85 ALA A N 1
ATOM 605 C CA . ALA A 1 85 ? 2.146 12.680 -19.459 1.00 83.12 85 ALA A CA 1
ATOM 606 C C . ALA A 1 85 ? 1.079 11.841 -18.739 1.00 83.12 85 ALA A C 1
ATOM 608 O O . ALA A 1 85 ? 1.369 10.792 -18.163 1.00 83.12 85 ALA A O 1
ATOM 609 N N . GLY A 1 86 ? -0.179 12.279 -18.814 1.00 84.12 86 GLY A N 1
ATOM 610 C CA . GLY A 1 86 ? -1.320 11.468 -18.398 1.00 84.12 86 GLY A CA 1
ATOM 611 C C . GLY A 1 86 ? -1.657 10.408 -19.449 1.00 84.12 86 GLY A C 1
ATOM 612 O O . GLY A 1 86 ? -1.813 10.726 -20.627 1.00 84.12 86 GLY A O 1
ATOM 613 N N . PHE A 1 87 ? -1.814 9.152 -19.025 1.00 87.31 87 PHE A N 1
ATOM 614 C CA . PHE A 1 87 ? -2.182 8.040 -19.906 1.00 87.31 87 PHE A CA 1
ATOM 615 C C . PHE A 1 87 ? -3.532 7.445 -19.503 1.00 87.31 87 PHE A C 1
ATOM 617 O O . PHE A 1 87 ? -3.772 7.169 -18.330 1.00 87.31 87 PHE A O 1
ATOM 624 N N . VAL A 1 88 ? -4.399 7.189 -20.488 1.00 88.94 88 VAL A N 1
ATOM 625 C CA . VAL A 1 88 ? -5.728 6.583 -20.261 1.00 88.94 88 VAL A CA 1
ATOM 626 C C . VAL A 1 88 ? -5.614 5.134 -19.771 1.00 88.94 88 VAL A C 1
ATOM 628 O O . VAL A 1 88 ? -6.407 4.678 -18.953 1.00 88.94 88 VAL A O 1
ATOM 631 N N . LYS A 1 89 ? -4.613 4.396 -20.266 1.00 89.69 89 LYS A N 1
ATOM 632 C CA . LYS A 1 89 ? -4.280 3.038 -19.817 1.00 89.69 89 LYS A CA 1
ATOM 633 C C . LYS A 1 89 ? -2.927 3.059 -19.117 1.00 89.69 89 LYS A C 1
ATOM 635 O O . LYS A 1 89 ? -2.031 3.785 -19.541 1.00 89.69 89 LYS A O 1
ATOM 640 N N . LYS A 1 90 ? -2.756 2.217 -18.091 1.00 89.94 90 LYS A N 1
ATOM 641 C CA . LYS A 1 90 ? -1.449 2.016 -17.445 1.00 89.94 90 LYS A CA 1
ATOM 642 C C . LYS A 1 90 ? -0.405 1.604 -18.484 1.00 89.94 90 LYS A C 1
ATOM 644 O O . LYS A 1 90 ? -0.644 0.675 -19.255 1.00 89.94 90 LYS A O 1
ATOM 649 N N . LEU A 1 91 ? 0.745 2.269 -18.479 1.00 91.31 91 LEU A N 1
ATOM 650 C CA . LEU A 1 91 ? 1.881 1.883 -19.310 1.00 91.31 91 LEU A CA 1
ATOM 651 C C . LEU A 1 91 ? 2.407 0.496 -18.908 1.00 91.31 91 LEU A C 1
ATOM 653 O O . LEU A 1 91 ? 2.315 0.141 -17.733 1.00 91.31 91 LEU A O 1
ATOM 657 N N . PRO A 1 92 ? 3.015 -0.272 -19.834 1.00 91.25 92 PRO A N 1
ATOM 658 C CA . PRO A 1 92 ? 3.612 -1.578 -19.524 1.00 91.25 92 PRO A CA 1
ATOM 659 C C . PRO A 1 92 ? 4.763 -1.489 -18.508 1.00 91.25 92 PRO A C 1
ATOM 661 O O . PRO A 1 92 ? 5.120 -2.486 -17.879 1.00 91.25 92 PRO A O 1
ATOM 664 N N . THR A 1 93 ? 5.327 -0.294 -18.321 1.00 88.31 93 THR A N 1
ATOM 665 C CA . THR A 1 93 ? 6.388 0.026 -17.358 1.00 88.31 93 THR A CA 1
ATOM 666 C C . THR A 1 93 ? 5.885 0.241 -15.932 1.00 88.31 93 THR A C 1
ATOM 668 O O . THR A 1 93 ? 6.677 0.243 -14.994 1.00 88.31 93 THR A O 1
ATOM 671 N N . ASN A 1 94 ? 4.576 0.421 -15.755 1.00 88.25 94 ASN A N 1
ATOM 672 C CA . ASN A 1 94 ? 3.990 0.845 -14.497 1.00 88.25 94 ASN A CA 1
ATOM 673 C C . ASN A 1 94 ? 4.124 -0.245 -13.427 1.00 88.25 94 ASN A C 1
ATOM 675 O O . ASN A 1 94 ? 3.699 -1.373 -13.632 1.00 88.25 94 ASN A O 1
ATOM 679 N N . ARG A 1 95 ? 4.676 0.060 -12.253 1.00 87.38 95 ARG A N 1
ATOM 680 C CA . ARG A 1 95 ? 4.703 -0.893 -11.120 1.00 87.38 95 ARG A CA 1
ATOM 681 C C . ARG A 1 95 ? 3.914 -0.412 -9.911 1.00 87.38 95 ARG A C 1
ATOM 683 O O . ARG A 1 95 ? 4.058 -0.952 -8.820 1.00 87.38 95 ARG A O 1
ATOM 690 N N . SER A 1 96 ? 3.070 0.603 -10.105 1.00 84.12 96 SER A N 1
ATOM 691 C CA . SER A 1 96 ? 2.331 1.239 -9.017 1.00 84.12 96 SER A CA 1
ATOM 692 C C . SER A 1 96 ? 1.366 0.266 -8.340 1.00 84.12 96 SER A C 1
ATOM 694 O O . SER A 1 96 ? 0.607 -0.472 -8.985 1.00 84.12 96 SER A O 1
ATOM 696 N N . ASN A 1 97 ? 1.369 0.318 -7.014 1.00 87.19 97 ASN A N 1
ATOM 697 C CA . ASN A 1 97 ? 0.424 -0.371 -6.157 1.00 87.19 97 ASN A CA 1
ATOM 698 C C . ASN A 1 97 ? -0.264 0.671 -5.272 1.00 87.19 97 ASN A C 1
ATOM 700 O O . ASN A 1 97 ? 0.407 1.387 -4.538 1.00 87.19 97 ASN A O 1
ATOM 704 N N . ALA A 1 98 ? -1.592 0.762 -5.365 1.00 85.44 98 ALA A N 1
ATOM 705 C CA . ALA A 1 98 ? -2.381 1.690 -4.554 1.00 85.44 98 ALA A CA 1
ATOM 706 C C . ALA A 1 98 ? -2.465 1.251 -3.082 1.00 85.44 98 ALA A C 1
ATOM 708 O O . ALA A 1 98 ? -2.676 2.080 -2.203 1.00 85.44 98 ALA A O 1
ATOM 709 N N . TYR A 1 99 ? -2.279 -0.045 -2.820 1.00 87.38 99 TYR A N 1
ATOM 710 C CA . TYR A 1 99 ? -2.372 -0.651 -1.495 1.00 87.38 99 TYR A CA 1
ATOM 711 C C . TYR A 1 99 ? -1.127 -1.513 -1.233 1.00 87.38 99 TYR A C 1
ATOM 713 O O . TYR A 1 99 ? -1.205 -2.750 -1.213 1.00 87.38 99 TYR A O 1
ATOM 721 N N . PRO A 1 100 ? 0.059 -0.887 -1.090 1.00 87.06 100 PRO A N 1
ATOM 722 C CA . PRO A 1 100 ? 1.265 -1.617 -0.722 1.00 87.06 100 PRO A CA 1
ATOM 723 C C . PRO A 1 100 ? 1.053 -2.302 0.630 1.00 87.06 100 PRO A C 1
ATOM 725 O O . PRO A 1 100 ? 0.443 -1.713 1.519 1.00 87.06 100 PRO A O 1
ATOM 728 N N . LYS A 1 101 ? 1.542 -3.532 0.803 1.00 88.19 101 LYS A N 1
ATOM 729 C CA . LYS A 1 101 ? 1.591 -4.196 2.114 1.00 88.19 101 LYS A CA 1
ATOM 730 C C . LYS A 1 101 ? 2.433 -3.366 3.087 1.00 88.19 101 LYS A C 1
ATOM 732 O O . LYS A 1 101 ? 3.275 -2.570 2.668 1.00 88.19 101 LYS A O 1
ATOM 737 N N . ALA A 1 102 ? 2.222 -3.560 4.385 1.00 82.44 102 ALA A N 1
ATOM 738 C CA . ALA A 1 102 ? 2.961 -2.839 5.421 1.00 82.44 102 ALA A CA 1
ATOM 739 C C . ALA A 1 102 ? 4.494 -2.998 5.297 1.00 82.44 102 ALA A C 1
ATOM 741 O O . ALA A 1 102 ? 5.232 -2.057 5.590 1.00 82.44 102 ALA A O 1
ATOM 742 N N . ASP A 1 103 ? 4.960 -4.142 4.791 1.00 79.56 103 ASP A N 1
ATOM 743 C CA . ASP A 1 103 ? 6.359 -4.500 4.534 1.00 79.56 103 ASP A CA 1
ATOM 744 C C . ASP A 1 103 ? 6.825 -4.221 3.089 1.00 79.56 103 ASP A C 1
ATOM 746 O O . ASP A 1 103 ? 7.953 -4.545 2.725 1.00 79.56 103 ASP A O 1
ATOM 750 N N . ALA A 1 104 ? 6.014 -3.572 2.245 1.00 80.44 104 ALA A N 1
ATOM 751 C CA . ALA A 1 104 ? 6.351 -3.364 0.831 1.00 80.44 104 ALA A CA 1
ATOM 752 C C . ALA A 1 104 ? 7.636 -2.543 0.611 1.00 80.44 104 ALA A C 1
ATOM 754 O O . ALA A 1 104 ? 8.280 -2.671 -0.428 1.00 80.44 104 ALA A O 1
ATOM 755 N N . LEU A 1 105 ? 8.037 -1.704 1.572 1.00 79.06 105 LEU A N 1
ATOM 756 C CA . LEU A 1 105 ? 9.324 -1.003 1.500 1.00 79.06 105 LEU A CA 1
ATOM 757 C C . LEU A 1 105 ? 10.519 -1.938 1.732 1.00 79.06 105 LEU A C 1
ATOM 759 O O . LEU A 1 105 ? 11.579 -1.721 1.145 1.00 79.06 105 LEU A O 1
ATOM 763 N N . ASP A 1 106 ? 10.358 -2.994 2.531 1.00 80.56 106 ASP A N 1
ATOM 764 C CA . ASP A 1 106 ? 11.398 -4.010 2.701 1.00 80.56 106 ASP A CA 1
ATOM 765 C C . ASP A 1 106 ? 11.573 -4.838 1.423 1.00 80.56 106 ASP A C 1
ATOM 767 O O . ASP A 1 106 ? 12.697 -5.212 1.086 1.00 80.56 106 ASP A O 1
ATOM 771 N N . ASP A 1 107 ? 10.496 -5.059 0.664 1.00 79.38 107 ASP A N 1
ATOM 772 C CA . ASP A 1 107 ? 10.572 -5.671 -0.667 1.00 79.38 107 ASP A CA 1
ATOM 773 C C . ASP A 1 107 ? 11.403 -4.819 -1.637 1.00 79.38 107 ASP A C 1
ATOM 775 O O . ASP A 1 107 ? 12.241 -5.358 -2.362 1.00 79.38 107 ASP A O 1
ATOM 779 N N . ILE A 1 108 ? 11.246 -3.490 -1.604 1.00 79.75 108 ILE A N 1
ATOM 780 C CA . ILE A 1 108 ? 12.085 -2.575 -2.395 1.00 79.75 108 ILE A CA 1
ATOM 781 C C . ILE A 1 108 ? 13.543 -2.673 -1.940 1.00 79.75 108 ILE A C 1
ATOM 783 O O . ILE A 1 108 ? 14.442 -2.753 -2.774 1.00 79.75 108 ILE A O 1
ATOM 787 N N . LYS A 1 109 ? 13.792 -2.713 -0.626 1.00 79.62 109 LYS A N 1
ATOM 788 C CA . LYS A 1 109 ? 15.146 -2.834 -0.069 1.00 79.62 109 LYS A CA 1
ATOM 789 C C . LYS A 1 109 ? 15.833 -4.146 -0.468 1.00 79.62 109 LYS A C 1
ATOM 791 O O . LYS A 1 109 ? 17.035 -4.143 -0.708 1.00 79.62 109 LYS A O 1
ATOM 796 N N . ARG A 1 110 ? 15.101 -5.265 -0.505 1.00 83.06 110 ARG A N 1
ATOM 797 C CA . ARG A 1 110 ? 15.653 -6.603 -0.792 1.00 83.06 110 ARG A CA 1
ATOM 798 C C . ARG A 1 110 ? 15.742 -6.909 -2.284 1.00 83.06 110 ARG A C 1
ATOM 800 O O . ARG A 1 110 ? 16.733 -7.476 -2.724 1.00 83.06 110 ARG A O 1
ATOM 807 N N . GLY A 1 111 ? 14.694 -6.585 -3.037 1.00 76.50 111 GLY A N 1
ATOM 808 C CA . GLY A 1 111 ? 14.552 -6.952 -4.447 1.00 76.50 111 GLY A CA 1
ATOM 809 C C . GLY A 1 111 ? 14.843 -5.816 -5.423 1.00 76.50 111 GLY A C 1
ATOM 81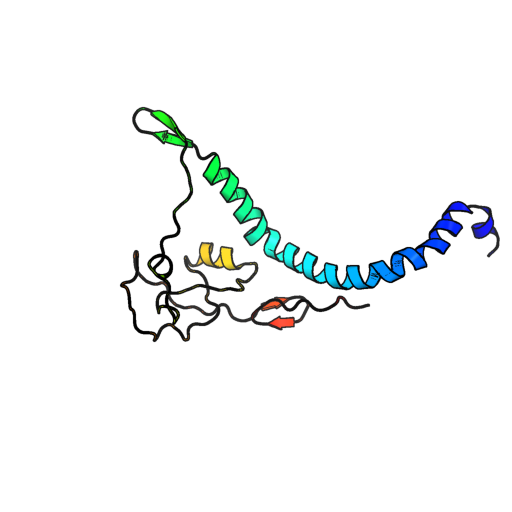0 O O . GLY A 1 111 ? 14.992 -6.072 -6.612 1.00 76.50 111 GLY A O 1
ATOM 811 N N . GLY A 1 112 ? 14.917 -4.567 -4.957 1.00 78.25 112 GLY A N 1
ATOM 812 C CA . GLY A 1 112 ? 15.121 -3.400 -5.819 1.00 78.25 112 GLY A CA 1
ATOM 813 C C . GLY A 1 112 ? 13.897 -3.010 -6.655 1.00 78.25 112 GLY A C 1
ATOM 814 O O . GLY A 1 112 ? 14.009 -2.153 -7.528 1.00 78.25 112 GLY A O 1
ATOM 815 N N . PHE A 1 113 ? 12.726 -3.612 -6.419 1.00 80.62 113 PHE A N 1
ATOM 816 C CA . PHE A 1 113 ? 11.496 -3.307 -7.152 1.00 80.62 113 PHE A CA 1
ATOM 817 C C . PHE A 1 113 ? 10.262 -3.308 -6.245 1.00 80.62 113 PHE A C 1
ATOM 819 O O . PHE A 1 113 ? 10.205 -4.002 -5.233 1.00 80.62 113 PHE A O 1
ATOM 826 N N . LEU A 1 114 ? 9.247 -2.533 -6.638 1.00 83.44 114 LEU A N 1
ATOM 827 C CA . LEU A 1 114 ? 7.942 -2.512 -5.981 1.00 83.44 114 LEU A CA 1
ATOM 828 C C . LEU A 1 114 ? 7.058 -3.631 -6.545 1.00 83.44 114 LEU A C 1
ATOM 830 O O . LEU A 1 114 ? 6.881 -3.741 -7.762 1.00 83.44 114 LEU A O 1
ATOM 834 N N . LYS A 1 115 ? 6.455 -4.436 -5.664 1.00 89.19 115 LYS A N 1
ATOM 835 C CA . LYS A 1 115 ? 5.429 -5.403 -6.070 1.00 89.19 115 LYS A CA 1
ATOM 836 C C . LYS A 1 115 ? 4.146 -4.671 -6.469 1.00 89.19 115 LYS A C 1
ATOM 838 O O . LYS A 1 115 ? 3.640 -3.816 -5.743 1.00 89.19 115 LYS A O 1
ATOM 843 N N . SER A 1 116 ? 3.612 -5.023 -7.630 1.00 90.31 116 SER A N 1
ATOM 844 C CA . SER A 1 116 ? 2.425 -4.401 -8.216 1.00 90.31 116 SER A CA 1
ATOM 845 C C . SER A 1 116 ? 1.134 -4.991 -7.644 1.00 90.31 116 SER A C 1
ATOM 847 O O . SER A 1 116 ? 1.102 -6.138 -7.195 1.00 90.31 116 SER A O 1
ATOM 849 N N . TYR A 1 117 ? 0.045 -4.220 -7.703 1.00 89.88 117 TYR A N 1
ATOM 850 C CA . TYR A 1 117 ? -1.295 -4.735 -7.384 1.00 89.88 117 TYR A CA 1
ATOM 851 C C . TYR A 1 117 ? -1.728 -5.822 -8.381 1.00 89.88 117 TYR A C 1
ATOM 853 O O . TYR A 1 117 ? -2.319 -6.829 -8.005 1.00 89.88 117 TYR A O 1
ATOM 861 N N . ASP A 1 118 ? -1.411 -5.605 -9.658 1.00 90.69 118 ASP A N 1
ATOM 862 C CA . ASP A 1 118 ? -1.807 -6.441 -10.786 1.00 90.69 118 ASP A CA 1
ATOM 863 C C . ASP A 1 118 ? -0.874 -6.183 -11.983 1.00 90.69 118 ASP A C 1
ATOM 865 O O . ASP A 1 118 ? -0.391 -5.063 -12.176 1.00 90.69 118 ASP A O 1
ATOM 869 N N . CYS A 1 119 ? -0.653 -7.216 -12.795 1.00 93.12 119 CYS A N 1
ATOM 870 C CA . CYS A 1 119 ? 0.257 -7.228 -13.936 1.00 93.12 119 CYS A CA 1
ATOM 871 C C . CYS A 1 119 ? -0.431 -7.343 -15.304 1.00 93.12 119 CYS A C 1
ATOM 873 O O . CYS A 1 119 ? 0.261 -7.427 -16.310 1.00 93.12 119 CYS A O 1
ATOM 875 N N . ARG A 1 120 ? -1.767 -7.262 -15.398 1.00 93.50 120 ARG A N 1
ATOM 876 C CA . ARG A 1 120 ? -2.488 -7.286 -16.695 1.00 93.50 120 ARG A CA 1
ATOM 877 C C . ARG A 1 120 ? -2.055 -6.199 -17.692 1.00 93.50 120 ARG A C 1
ATOM 879 O O . ARG A 1 120 ? -2.300 -6.326 -18.885 1.00 93.50 120 ARG A O 1
ATOM 886 N N . HIS A 1 121 ? -1.428 -5.122 -17.220 1.00 91.06 121 HIS A N 1
ATOM 887 C CA . HIS A 1 121 ? -1.007 -3.992 -18.048 1.00 91.06 121 HIS A CA 1
ATOM 888 C C . HIS A 1 121 ? 0.323 -4.221 -18.793 1.00 91.06 121 HIS A C 1
ATOM 890 O O . HIS A 1 121 ? 0.691 -3.392 -19.620 1.00 91.06 121 HIS A O 1
ATOM 896 N N . THR A 1 122 ? 1.056 -5.311 -18.531 1.00 91.75 122 THR A N 1
ATOM 897 C CA . THR A 1 122 ? 2.365 -5.580 -19.162 1.00 91.75 122 THR A CA 1
ATOM 898 C C . THR A 1 122 ? 2.276 -5.789 -20.675 1.00 91.75 122 THR A C 1
ATOM 900 O O . THR A 1 122 ? 3.241 -5.506 -21.377 1.00 91.75 122 THR A O 1
ATOM 903 N N . GLY A 1 123 ? 1.117 -6.222 -21.184 1.00 90.69 123 GLY A N 1
ATOM 904 C CA . GLY A 1 123 ? 0.836 -6.345 -22.619 1.00 90.69 123 GLY A CA 1
ATOM 905 C C . GLY A 1 123 ? 0.340 -5.057 -23.288 1.00 90.69 123 GLY A C 1
ATOM 906 O O . GLY A 1 123 ? 0.047 -5.066 -24.482 1.00 90.69 123 GLY A O 1
ATOM 907 N N . ASN A 1 124 ? 0.203 -3.949 -22.552 1.00 91.94 124 ASN A N 1
ATOM 908 C CA . ASN A 1 124 ? -0.232 -2.685 -23.144 1.00 91.94 124 ASN A CA 1
ATOM 909 C C . ASN A 1 124 ? 0.842 -2.118 -24.079 1.00 91.94 124 ASN A C 1
ATOM 911 O O . ASN A 1 124 ? 2.041 -2.258 -23.840 1.00 91.94 124 ASN A O 1
ATOM 915 N N . ARG A 1 125 ? 0.405 -1.401 -25.123 1.00 89.75 125 ARG A N 1
ATOM 916 C CA . ARG A 1 125 ? 1.315 -0.708 -26.041 1.00 89.75 125 ARG A CA 1
ATOM 917 C C . ARG A 1 125 ? 2.191 0.282 -25.267 1.00 89.75 125 ARG A C 1
ATOM 919 O O . ARG A 1 125 ? 1.675 1.181 -24.603 1.00 89.75 125 ARG A O 1
ATOM 926 N N . ALA A 1 126 ? 3.507 0.147 -25.405 1.00 87.62 126 ALA A N 1
ATOM 927 C CA . ALA A 1 126 ? 4.449 1.152 -24.934 1.00 87.62 126 ALA A CA 1
ATOM 928 C C . ALA A 1 126 ? 4.316 2.410 -25.805 1.00 87.62 126 ALA A C 1
ATOM 930 O O . ALA A 1 126 ? 4.592 2.377 -27.003 1.00 87.62 126 ALA A O 1
ATOM 931 N N . LEU A 1 127 ? 3.837 3.504 -25.210 1.00 87.88 127 LEU A N 1
ATOM 932 C CA . LEU A 1 127 ? 3.731 4.809 -25.876 1.00 87.88 127 LEU A CA 1
ATOM 933 C C . LEU A 1 127 ? 5.008 5.638 -25.727 1.00 87.88 127 LEU A C 1
ATOM 935 O O . LEU A 1 127 ? 5.268 6.522 -26.535 1.00 87.88 127 LEU A O 1
ATOM 939 N N . VAL A 1 128 ? 5.797 5.337 -24.699 1.00 87.44 128 VAL A N 1
ATOM 940 C CA . VAL A 1 128 ? 7.069 5.984 -24.390 1.00 87.44 128 VAL A CA 1
ATOM 941 C C . VAL A 1 128 ? 8.109 4.913 -24.054 1.00 87.44 128 VAL A C 1
ATOM 943 O O . VAL A 1 128 ? 7.753 3.905 -23.431 1.00 87.44 128 VAL A O 1
ATOM 946 N N . PRO A 1 129 ? 9.378 5.099 -24.455 1.00 85.19 129 PRO A N 1
ATOM 947 C CA . PRO A 1 129 ? 10.451 4.190 -24.072 1.00 85.19 129 PRO A CA 1
ATOM 948 C C . PRO A 1 129 ? 10.671 4.231 -22.550 1.00 85.19 129 PRO A C 1
ATOM 950 O O . PRO A 1 129 ? 10.483 5.286 -21.938 1.00 85.19 129 PRO A O 1
ATOM 953 N N . PRO A 1 130 ? 11.042 3.107 -21.913 1.00 84.88 130 PRO A N 1
ATOM 954 C CA . PRO A 1 130 ? 11.311 3.067 -20.478 1.00 84.88 130 PRO A CA 1
ATOM 955 C C . PRO A 1 130 ? 12.454 4.016 -20.103 1.00 84.88 130 PRO A C 1
ATOM 957 O O . PRO A 1 130 ? 13.499 4.020 -20.751 1.00 84.88 130 PRO A O 1
ATOM 960 N N . ILE A 1 131 ? 12.253 4.814 -19.054 1.00 82.00 131 ILE A N 1
ATOM 961 C CA . ILE A 1 131 ? 13.297 5.667 -18.482 1.00 82.00 131 ILE A CA 1
ATOM 962 C C . ILE A 1 131 ? 14.181 4.817 -17.557 1.00 82.00 131 ILE A C 1
ATOM 964 O O . ILE A 1 131 ? 13.674 4.106 -16.691 1.00 82.00 131 ILE A O 1
ATOM 968 N N . GLY A 1 132 ? 15.504 4.935 -17.698 1.00 78.62 132 GLY A N 1
ATOM 969 C CA . GLY A 1 132 ? 16.484 4.293 -16.815 1.00 78.62 132 GLY A CA 1
ATOM 970 C C . GLY A 1 132 ? 17.080 3.001 -17.378 1.00 78.62 132 GLY A C 1
ATOM 971 O O . GLY A 1 132 ? 17.141 2.805 -18.588 1.00 78.62 132 GLY A O 1
ATOM 972 N N . SER A 1 133 ? 17.557 2.122 -16.493 1.00 77.50 133 SER A N 1
ATOM 973 C CA . SER A 1 133 ? 18.279 0.885 -16.842 1.00 77.50 133 SER A CA 1
ATOM 974 C C . SER A 1 133 ? 17.383 -0.271 -17.307 1.00 77.50 133 SER A C 1
ATOM 976 O O . SER A 1 133 ? 17.872 -1.374 -17.543 1.00 77.50 133 SER A O 1
ATOM 978 N N . GLY A 1 134 ? 16.078 -0.037 -17.436 1.00 77.94 134 GLY A N 1
ATOM 979 C CA . GLY A 1 134 ? 15.098 -1.034 -17.844 1.00 77.94 134 GLY A CA 1
ATOM 980 C C . GLY A 1 134 ? 13.882 -1.060 -16.929 1.00 77.94 134 GLY A C 1
ATOM 981 O O . GLY A 1 134 ? 13.759 -0.284 -15.982 1.00 77.94 134 GLY A O 1
ATOM 982 N N . VAL A 1 135 ? 12.958 -1.969 -17.234 1.00 84.81 135 VAL A N 1
ATOM 983 C CA . VAL A 1 135 ? 11.720 -2.135 -16.473 1.00 84.81 135 VAL A CA 1
ATOM 984 C C . VAL A 1 135 ? 11.855 -3.371 -15.589 1.00 84.81 135 VAL A C 1
ATOM 986 O O . VAL A 1 135 ? 12.022 -4.466 -16.131 1.00 84.81 135 VAL A O 1
ATOM 989 N N . PRO A 1 136 ? 11.747 -3.253 -14.254 1.00 85.88 136 PRO A N 1
ATOM 990 C CA . PRO A 1 136 ? 11.775 -4.424 -13.390 1.00 85.88 136 PRO A CA 1
ATOM 991 C C . PRO A 1 136 ? 10.604 -5.372 -13.703 1.00 85.88 136 PRO A C 1
ATOM 993 O O . PRO A 1 136 ? 9.555 -4.938 -14.216 1.00 85.88 136 PRO A O 1
ATOM 996 N N . PRO A 1 137 ? 10.746 -6.672 -13.386 1.00 88.69 137 PRO A N 1
ATOM 997 C CA . PRO A 1 137 ? 9.679 -7.639 -13.599 1.00 88.69 137 PRO A CA 1
ATOM 998 C C . PRO A 1 137 ? 8.406 -7.199 -12.872 1.00 88.69 137 PRO A C 1
ATOM 1000 O O . PRO A 1 137 ? 8.449 -6.646 -11.771 1.00 88.69 137 PRO A O 1
ATOM 1003 N N . CYS A 1 138 ? 7.251 -7.422 -13.499 1.00 91.12 138 CYS A N 1
ATOM 1004 C CA . CYS A 1 138 ? 5.981 -7.192 -12.825 1.00 91.12 138 CYS A CA 1
ATOM 1005 C C . CYS A 1 138 ? 5.680 -8.390 -11.925 1.00 91.12 138 CYS A C 1
ATOM 1007 O O . CYS A 1 138 ? 5.321 -9.460 -12.412 1.00 91.12 138 CYS A O 1
ATOM 1009 N N . VAL A 1 139 ? 5.843 -8.204 -10.616 1.00 92.25 139 VAL A N 1
ATOM 1010 C CA . VAL A 1 139 ? 5.529 -9.217 -9.604 1.00 92.25 139 VAL A CA 1
ATOM 1011 C C . VAL A 1 139 ? 4.304 -8.765 -8.828 1.00 92.25 139 VAL A C 1
ATOM 1013 O O . VAL A 1 139 ? 4.298 -7.676 -8.252 1.00 92.25 139 VAL A O 1
ATOM 1016 N N . VAL A 1 140 ? 3.265 -9.598 -8.810 1.00 92.75 140 VAL A N 1
ATOM 1017 C CA . VAL A 1 140 ? 2.044 -9.322 -8.048 1.00 92.75 140 VAL A CA 1
ATOM 1018 C C . VAL A 1 140 ? 2.322 -9.520 -6.559 1.00 92.75 140 VAL A C 1
ATOM 1020 O O . VAL A 1 140 ? 2.871 -10.537 -6.147 1.00 92.75 140 VAL A O 1
ATOM 1023 N N . GLN A 1 141 ? 1.924 -8.548 -5.740 1.00 91.12 141 GLN A N 1
ATOM 1024 C CA . GLN A 1 141 ? 2.126 -8.577 -4.289 1.00 91.12 141 GLN A CA 1
ATOM 1025 C C . GLN A 1 141 ? 1.336 -9.700 -3.589 1.00 91.12 141 GLN A C 1
ATOM 1027 O O . GLN A 1 141 ? 1.752 -10.215 -2.547 1.00 91.12 141 GLN A O 1
ATOM 1032 N N . GLY A 1 142 ? 0.183 -10.057 -4.154 1.00 90.06 142 GLY A N 1
ATOM 1033 C CA . GLY A 1 142 ? -0.772 -10.997 -3.576 1.00 90.06 142 GLY A CA 1
ATOM 1034 C C . GLY A 1 142 ? -1.553 -10.409 -2.394 1.00 90.06 142 GLY A C 1
ATOM 1035 O O . GLY A 1 142 ? -1.244 -9.305 -1.923 1.00 90.06 142 GLY A O 1
ATOM 1036 N N . PRO A 1 143 ? -2.564 -11.138 -1.899 1.00 90.88 143 PRO A N 1
ATOM 1037 C CA . PRO A 1 143 ? -3.314 -10.731 -0.723 1.00 90.88 143 PRO A CA 1
ATOM 1038 C C . PRO A 1 143 ? -2.449 -10.809 0.545 1.00 90.88 143 PRO A C 1
ATOM 1040 O O . PRO A 1 143 ? -1.381 -11.431 0.560 1.00 90.88 143 PRO A O 1
ATOM 1043 N N . TRP A 1 144 ? -2.894 -10.143 1.603 1.00 89.44 144 TRP A N 1
ATOM 1044 C CA . TRP A 1 144 ? -2.349 -10.255 2.954 1.00 89.44 144 TRP A CA 1
ATOM 1045 C C . TRP A 1 144 ? -3.471 -10.244 3.977 1.00 89.44 144 TRP A C 1
ATOM 1047 O O . TRP A 1 144 ? -4.595 -9.830 3.689 1.00 89.44 144 TRP A O 1
ATOM 1057 N N . GLU A 1 145 ? -3.143 -10.729 5.165 1.00 89.88 145 GLU A N 1
ATOM 1058 C CA . GLU A 1 145 ? -4.065 -10.821 6.278 1.00 89.88 145 GLU A CA 1
ATOM 1059 C C . GLU A 1 145 ? -4.032 -9.547 7.127 1.00 89.88 145 GLU A C 1
ATOM 1061 O O . GLU A 1 145 ? -2.971 -9.092 7.557 1.00 89.88 145 GLU A O 1
ATOM 1066 N N . PHE A 1 146 ? -5.213 -8.992 7.387 1.00 89.31 146 PHE A N 1
ATOM 1067 C CA . PHE A 1 146 ? -5.427 -7.918 8.346 1.00 89.31 146 PHE A CA 1
ATOM 1068 C C . PHE A 1 146 ? -6.659 -8.249 9.190 1.00 89.31 146 PHE A C 1
ATOM 1070 O O . PHE A 1 146 ? -7.739 -8.461 8.639 1.00 89.31 146 PHE A O 1
ATOM 1077 N N . ASN A 1 147 ? -6.501 -8.305 10.516 1.00 87.50 147 ASN A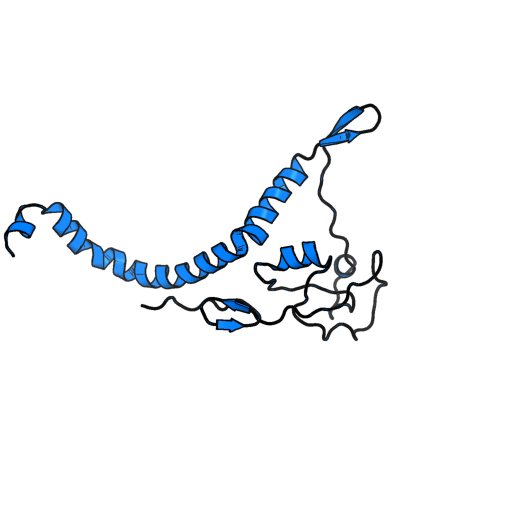 N 1
ATOM 1078 C CA . ASN A 1 147 ? -7.572 -8.652 11.459 1.00 87.50 147 ASN A CA 1
ATOM 1079 C C . ASN A 1 147 ? -8.328 -9.948 11.085 1.00 87.50 147 ASN A C 1
ATOM 1081 O O . ASN A 1 147 ? -9.556 -9.982 11.104 1.00 87.50 147 ASN A O 1
ATOM 1085 N N . GLY A 1 148 ? -7.602 -11.008 10.706 1.00 87.38 148 GLY A N 1
ATOM 1086 C CA . GLY A 1 148 ? -8.188 -12.302 10.326 1.00 87.38 148 GLY A CA 1
ATOM 1087 C C . GLY A 1 148 ? -8.809 -12.346 8.925 1.00 87.38 148 GLY A C 1
ATOM 1088 O O . GLY A 1 148 ? -9.320 -13.384 8.509 1.00 87.38 148 GLY A O 1
ATOM 1089 N N . VAL A 1 149 ? -8.770 -11.243 8.168 1.00 89.25 149 VAL A N 1
ATOM 1090 C CA . VAL A 1 149 ? -9.303 -11.170 6.803 1.00 89.25 149 VAL A CA 1
ATOM 1091 C C . VAL A 1 149 ? -8.157 -11.090 5.808 1.00 89.25 149 VAL A C 1
ATOM 1093 O O . VAL A 1 149 ? -7.402 -10.120 5.781 1.00 89.25 149 VAL A O 1
ATOM 1096 N N . THR A 1 150 ? -8.060 -12.096 4.940 1.00 92.19 150 THR A N 1
ATOM 1097 C CA . THR A 1 150 ? -7.109 -12.094 3.824 1.00 92.19 150 THR A CA 1
ATOM 1098 C C . THR A 1 150 ? -7.714 -11.382 2.617 1.00 92.19 150 THR A C 1
ATOM 1100 O O . THR A 1 150 ? -8.711 -11.830 2.051 1.00 92.19 150 THR A O 1
ATOM 1103 N N . ALA A 1 151 ? -7.117 -10.263 2.206 1.00 90.69 151 ALA A N 1
ATOM 1104 C CA . ALA A 1 151 ? -7.561 -9.477 1.058 1.00 90.69 151 ALA A CA 1
ATOM 1105 C C . ALA A 1 151 ? -6.388 -8.755 0.370 1.00 90.69 151 ALA A C 1
ATOM 1107 O O . ALA A 1 151 ? -5.290 -8.643 0.907 1.00 90.69 151 ALA A O 1
ATOM 1108 N N . TYR A 1 152 ? -6.611 -8.247 -0.846 1.00 87.50 152 TYR A N 1
ATOM 1109 C CA . TYR A 1 152 ? -5.613 -7.446 -1.576 1.00 87.50 152 TYR A CA 1
ATOM 1110 C C . TYR A 1 152 ? -5.439 -6.024 -1.021 1.00 87.50 152 TYR A C 1
ATOM 1112 O O . TYR A 1 152 ? -4.456 -5.357 -1.332 1.00 87.50 152 TYR A O 1
ATOM 1120 N N . TYR A 1 153 ? -6.393 -5.558 -0.221 1.00 87.44 153 TYR A N 1
ATOM 1121 C CA . TYR A 1 153 ? -6.389 -4.253 0.430 1.00 87.44 153 TYR A CA 1
ATOM 1122 C C . TYR A 1 153 ? -7.005 -4.392 1.831 1.00 87.44 153 TYR A C 1
ATOM 1124 O O . TYR A 1 153 ? -7.866 -5.262 2.016 1.00 87.44 153 TYR A O 1
ATOM 1132 N N . PRO A 1 154 ? -6.592 -3.561 2.808 1.00 84.44 154 PRO A N 1
ATOM 1133 C CA . PRO A 1 154 ? -7.141 -3.616 4.156 1.00 84.44 154 PRO A CA 1
ATOM 1134 C C . PRO A 1 154 ? -8.655 -3.421 4.137 1.00 84.44 154 PRO A C 1
ATOM 1136 O O . PRO A 1 154 ? -9.164 -2.489 3.512 1.00 84.44 154 PRO A O 1
ATOM 1139 N N . ARG A 1 155 ? -9.376 -4.278 4.858 1.00 87.19 155 ARG A N 1
ATOM 1140 C CA . ARG A 1 155 ? -10.808 -4.110 5.108 1.00 87.19 155 ARG A CA 1
ATOM 1141 C C . ARG A 1 155 ? -10.994 -3.735 6.568 1.00 87.19 155 ARG A C 1
ATOM 1143 O O . ARG A 1 155 ? -10.816 -4.573 7.446 1.00 87.19 155 ARG A O 1
ATOM 1150 N N . LEU A 1 156 ? -11.325 -2.472 6.822 1.00 87.12 156 LEU A N 1
ATOM 1151 C CA . LEU A 1 156 ? -11.654 -2.009 8.166 1.00 87.12 156 LEU A CA 1
ATOM 1152 C C . LEU A 1 156 ? -13.036 -2.555 8.533 1.00 87.12 156 LEU A C 1
ATOM 1154 O O . LEU A 1 156 ? -14.048 -2.132 7.980 1.00 87.12 156 LEU A O 1
ATOM 1158 N N . GLN A 1 157 ? -13.054 -3.538 9.425 1.00 88.69 157 GLN A N 1
ATOM 1159 C CA . GLN A 1 157 ? -14.271 -4.092 10.005 1.00 88.69 157 GLN A CA 1
ATOM 1160 C C . GLN A 1 157 ? -14.422 -3.573 11.430 1.00 88.69 157 GLN A C 1
ATOM 1162 O O . GLN A 1 157 ? -13.425 -3.377 12.125 1.00 88.69 157 GLN A O 1
ATOM 1167 N N . LEU A 1 158 ? -15.666 -3.364 11.859 1.00 86.31 158 LEU A N 1
ATOM 1168 C CA . LEU A 1 158 ? -15.981 -2.980 13.233 1.00 86.31 158 LEU A CA 1
ATOM 1169 C C . LEU A 1 158 ? -15.347 -3.965 14.218 1.00 86.31 158 LEU A C 1
ATOM 1171 O O . LEU A 1 158 ? -15.487 -5.178 14.056 1.00 86.31 158 LEU A O 1
ATOM 1175 N N . ALA A 1 159 ? -14.705 -3.439 15.263 1.00 85.06 159 ALA A N 1
ATOM 1176 C CA . ALA A 1 159 ? -14.179 -4.278 16.332 1.00 85.06 159 ALA A CA 1
ATOM 1177 C C . ALA A 1 159 ? -15.308 -5.125 16.961 1.00 85.06 159 ALA A C 1
ATOM 1179 O O . ALA A 1 159 ? -16.452 -4.648 17.043 1.00 85.06 159 ALA A O 1
ATOM 1180 N N . PRO A 1 160 ? -15.031 -6.370 17.390 1.00 82.06 160 PRO A N 1
ATOM 1181 C CA . PRO A 1 160 ? -16.015 -7.200 18.081 1.00 82.06 160 PRO A CA 1
ATOM 1182 C C . PRO A 1 160 ? -16.509 -6.519 19.372 1.00 82.06 160 PRO A C 1
ATOM 1184 O O . PRO A 1 160 ? -15.814 -5.641 19.893 1.00 82.06 160 PRO A O 1
ATOM 1187 N N . PRO A 1 161 ? -17.731 -6.846 19.833 1.00 76.50 161 PRO A N 1
ATOM 1188 C CA . PRO A 1 161 ? -18.312 -6.223 21.010 1.00 76.50 161 PRO A CA 1
ATOM 1189 C C . PRO A 1 161 ? -17.612 -6.594 22.325 1.00 76.50 161 PRO A C 1
ATOM 1191 O O . PRO A 1 161 ? -17.142 -7.747 22.440 1.00 76.50 161 PRO A O 1
#